Protein AF-L8B121-F1 (afdb_monomer)

Solvent-accessible surface area (backbone atoms only — not comparable to full-atom values): 6024 Å² total; per-residue (Å²): 138,90,80,86,93,71,87,62,60,68,62,49,49,42,61,67,67,67,64,49,82,59,57,73,68,55,53,54,47,48,55,55,52,51,44,41,55,36,22,32,74,59,47,74,57,74,54,57,46,55,53,36,52,53,49,43,62,74,34,70,93,66,68,63,57,56,82,72,38,91,71,53,59,43,63,69,48,38,55,52,49,66,65,44,50,69,54,40,58,70,76,34,52,53,61,79,79,86,124

Mean predicted aligned error: 11.4 Å

Radius of gyration: 19.27 Å; Cα contacts (8 Å, |Δi|>4): 62; chains: 1; bounding box: 38×31×70 Å

Secondary structure (DSSP, 8-state):
--------HHHHHHHHHTS-SS-HHHHHHHHHHHHHHHHHTT--TTHHHHHHHHHHHHHTT-PPPTTTSSS--HHHHHHHHHHHHHHHHHHSPPPPP--

pLDDT: mean 76.59, std 17.67, range [36.75, 97.94]

Organism: NCBI:txid358574

Foldseek 3Di:
DDDDDDPPVVVVCCLCPPQQLDPPVVLLVCLLVVLLVCQQQPHDSVCVLVVLVVVCVVCVPPADPQSRDNHGDSPVSSVSSVVCNVVSCVVRHHDDDPD

Sequence (99 aa):
TSRATGIDVAGMLRTFGIDNPFGRKQETEADYLGLIFSSLAGYDIRESVKVWERMRESYKGQEPPEWMSTHPSSERRIETLKNWIPEIIIKYPPIKKIS

InterPro domains:
  IPR001915 Peptidase M48 [PF01435] (17-84)
  IPR051156 Mitochondrial and Outer Membrane Metalloprotease [PTHR22726] (8-87)

Structure (mmCIF, N/CA/C/O backbone):
data_AF-L8B121-F1
#
_entry.id   AF-L8B121-F1
#
loop_
_atom_site.group_PDB
_atom_site.id
_atom_site.type_symbol
_atom_site.label_atom_id
_atom_site.label_alt_id
_atom_site.label_comp_id
_atom_site.label_asym_id
_atom_site.label_entity_id
_atom_site.label_seq_id
_atom_site.pdbx_PDB_ins_code
_atom_site.Cartn_x
_atom_site.Cartn_y
_atom_site.Cartn_z
_atom_site.occupancy
_atom_site.B_iso_or_equiv
_atom_site.auth_seq_id
_atom_site.auth_comp_id
_atom_site.auth_asym_id
_atom_site.auth_atom_id
_atom_site.pdbx_PDB_model_num
ATOM 1 N N . THR A 1 1 ? -12.445 7.722 52.238 1.00 36.75 1 THR A N 1
ATOM 2 C CA . THR A 1 1 ? -11.529 8.825 51.882 1.00 36.75 1 THR A CA 1
ATOM 3 C C . THR A 1 1 ? -11.581 9.034 50.379 1.00 36.75 1 THR A C 1
ATOM 5 O O . THR A 1 1 ? -11.038 8.236 49.633 1.00 36.75 1 THR A O 1
ATOM 8 N N . SER A 1 2 ? -12.299 10.062 49.924 1.00 52.50 2 SER A N 1
ATOM 9 C CA . SER A 1 2 ? -12.337 10.478 48.515 1.00 52.50 2 SER A CA 1
ATOM 10 C C . SER A 1 2 ? -11.116 11.330 48.183 1.00 52.50 2 SER A C 1
ATOM 12 O O . SER A 1 2 ? -10.845 12.263 48.934 1.00 52.50 2 SER A O 1
ATOM 14 N N . ARG A 1 3 ? -10.452 11.077 47.047 1.00 43.25 3 ARG A N 1
ATOM 15 C CA . ARG A 1 3 ? -9.807 12.113 46.218 1.00 43.25 3 ARG A CA 1
ATOM 16 C C . ARG A 1 3 ? -9.815 11.678 44.750 1.00 43.25 3 ARG A C 1
ATOM 18 O O . ARG A 1 3 ? -9.049 10.810 44.350 1.00 43.25 3 ARG A O 1
ATOM 25 N N . ALA A 1 4 ? -10.707 12.289 43.975 1.00 61.19 4 ALA A N 1
ATOM 26 C CA . ALA A 1 4 ? -10.535 12.460 42.539 1.00 61.19 4 ALA A CA 1
ATOM 27 C C . ALA A 1 4 ? -9.452 13.531 42.271 1.00 61.19 4 ALA A C 1
ATOM 29 O O . ALA A 1 4 ? -9.095 14.265 43.190 1.00 61.19 4 ALA A O 1
ATOM 30 N N . THR A 1 5 ? -9.024 13.626 41.004 1.00 52.16 5 THR A N 1
ATOM 31 C CA . THR A 1 5 ? -8.192 14.672 40.361 1.00 52.16 5 THR A CA 1
ATOM 32 C C . THR A 1 5 ? -6.663 14.527 40.440 1.00 52.16 5 THR A C 1
ATOM 34 O O . THR A 1 5 ? -5.973 15.383 40.988 1.00 52.16 5 THR A O 1
ATOM 37 N N . GLY A 1 6 ? -6.114 13.490 39.806 1.00 47.91 6 GLY A N 1
ATOM 38 C CA . GLY A 1 6 ? -4.724 13.473 39.340 1.00 47.91 6 GLY A CA 1
ATOM 39 C C . GLY A 1 6 ? -4.704 12.962 37.904 1.00 47.91 6 GLY A C 1
ATOM 40 O O . GLY A 1 6 ? -5.341 11.952 37.626 1.00 47.91 6 GLY A O 1
ATOM 41 N N . ILE A 1 7 ? -4.052 13.679 36.986 1.00 56.28 7 IL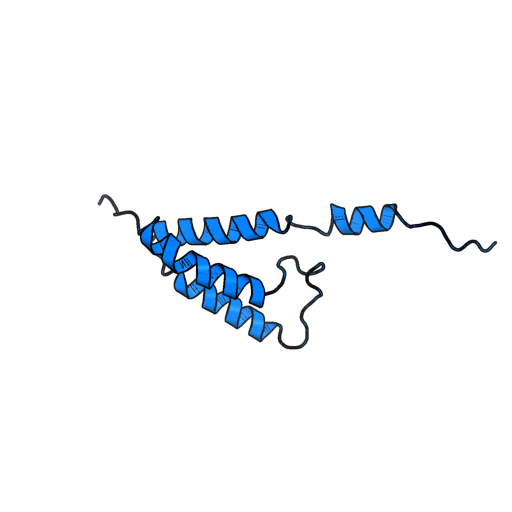E A N 1
ATOM 42 C CA . ILE A 1 7 ? -3.838 13.220 35.605 1.00 56.28 7 ILE A CA 1
ATOM 43 C C . ILE A 1 7 ? -3.237 11.808 35.677 1.00 56.28 7 ILE A C 1
ATOM 45 O O . ILE A 1 7 ? -2.164 11.634 36.255 1.00 56.28 7 ILE A O 1
ATOM 49 N N . ASP A 1 8 ? -3.924 10.804 35.126 1.00 64.50 8 ASP A N 1
ATOM 50 C CA . ASP A 1 8 ? -3.413 9.433 35.054 1.00 64.50 8 ASP A CA 1
ATOM 51 C C . ASP A 1 8 ? -2.371 9.322 33.931 1.00 64.50 8 ASP A C 1
ATOM 53 O O . ASP A 1 8 ? -2.627 8.851 32.821 1.00 64.50 8 ASP A O 1
ATOM 57 N N . VAL A 1 9 ? -1.167 9.814 34.220 1.00 60.41 9 VAL A N 1
ATOM 58 C CA . VAL A 1 9 ? -0.023 9.784 33.299 1.00 60.41 9 VAL A CA 1
ATOM 59 C C . VAL A 1 9 ? 0.394 8.338 32.985 1.00 60.41 9 VAL A C 1
ATOM 61 O O . VAL A 1 9 ? 0.907 8.066 31.901 1.00 60.41 9 VAL A O 1
ATOM 64 N N . ALA A 1 10 ? 0.131 7.391 33.893 1.00 58.12 10 ALA A N 1
ATOM 65 C CA . ALA A 1 10 ? 0.449 5.977 33.709 1.00 58.12 10 ALA A CA 1
ATOM 66 C C . ALA A 1 10 ? -0.504 5.288 32.711 1.00 58.12 10 ALA A C 1
ATOM 68 O O . ALA A 1 10 ? -0.040 4.537 31.850 1.00 58.12 10 ALA A O 1
ATOM 69 N N . GLY A 1 11 ? -1.807 5.586 32.762 1.00 60.53 11 GLY A N 1
ATOM 70 C CA . GLY A 1 11 ? -2.783 5.175 31.744 1.00 60.53 11 GLY A CA 1
ATOM 71 C C . GLY A 1 11 ? -2.513 5.809 30.374 1.00 60.53 11 GLY A C 1
ATOM 72 O O . GLY A 1 11 ? -2.618 5.150 29.336 1.00 60.53 11 GLY A O 1
ATOM 73 N N . MET A 1 12 ? -2.049 7.059 30.361 1.00 59.31 12 MET A N 1
ATOM 74 C CA . MET A 1 12 ? -1.664 7.764 29.136 1.00 59.31 12 MET A CA 1
ATOM 75 C C . MET A 1 12 ? -0.419 7.138 28.472 1.00 59.31 12 MET A C 1
ATOM 77 O O . MET A 1 12 ? -0.410 6.918 27.263 1.00 59.31 12 MET A O 1
ATOM 81 N N . LEU A 1 13 ? 0.602 6.761 29.251 1.00 55.62 13 LEU A N 1
ATOM 82 C CA . LEU A 1 13 ? 1.813 6.088 28.752 1.00 55.62 13 LEU A CA 1
ATOM 83 C C . LEU A 1 13 ? 1.549 4.687 28.170 1.00 55.62 13 LEU A C 1
ATOM 85 O O . LEU A 1 13 ? 2.233 4.296 27.228 1.00 55.62 13 LEU A O 1
ATOM 89 N N . ARG A 1 14 ? 0.553 3.939 28.664 1.00 59.53 14 ARG A N 1
ATOM 90 C CA . ARG A 1 14 ? 0.149 2.651 28.059 1.00 59.53 14 ARG A CA 1
ATOM 91 C C . ARG A 1 14 ? -0.602 2.831 26.741 1.00 59.53 14 ARG A C 1
ATOM 93 O O . ARG A 1 14 ? -0.287 2.140 25.777 1.00 59.53 14 ARG A O 1
ATOM 100 N N . THR A 1 15 ? -1.495 3.819 26.691 1.00 53.00 15 THR A N 1
ATOM 101 C CA . THR A 1 15 ? -2.268 4.174 25.489 1.00 53.00 15 THR A CA 1
ATOM 102 C C . THR A 1 15 ? -1.359 4.606 24.327 1.00 53.00 15 THR A C 1
ATOM 104 O O . THR A 1 15 ? -1.614 4.257 23.182 1.00 53.00 15 THR A O 1
ATOM 107 N N . PHE A 1 16 ? -0.259 5.322 24.598 1.00 55.81 16 PHE A N 1
ATOM 108 C CA . PHE A 1 16 ? 0.721 5.706 23.566 1.00 55.81 16 PHE A CA 1
ATOM 109 C C . PHE A 1 16 ? 1.848 4.680 23.337 1.00 55.81 16 PHE A C 1
ATOM 111 O O . PHE A 1 16 ? 2.486 4.714 22.285 1.00 55.81 16 PHE A O 1
ATOM 118 N N . GLY A 1 17 ? 2.146 3.822 24.319 1.00 52.25 17 GLY A N 1
ATOM 119 C CA . GLY A 1 17 ? 3.380 3.026 24.359 1.00 52.25 17 GLY A CA 1
ATOM 120 C C . GLY A 1 17 ? 3.234 1.514 24.167 1.00 52.25 17 GLY A C 1
ATOM 121 O O . GLY A 1 17 ? 4.242 0.870 23.895 1.00 52.25 17 GL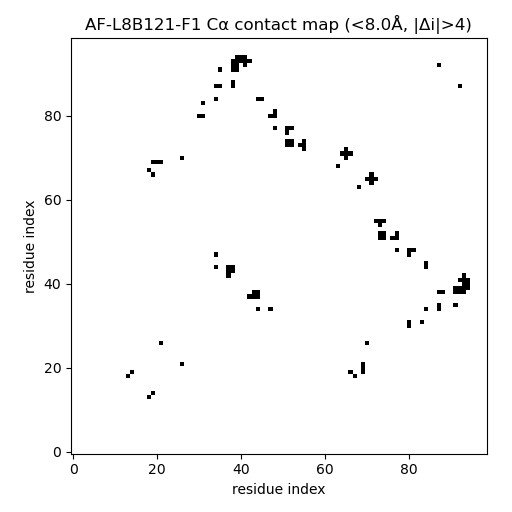Y A O 1
ATOM 122 N N . ILE A 1 18 ? 2.033 0.937 24.315 1.00 53.91 18 ILE A N 1
ATOM 123 C CA . ILE A 1 18 ? 1.807 -0.521 24.199 1.00 53.91 18 ILE A CA 1
ATOM 124 C C . ILE A 1 18 ? 0.715 -0.852 23.168 1.00 53.91 18 ILE A C 1
ATOM 126 O O . ILE A 1 18 ? 0.886 -1.790 22.397 1.00 53.91 18 ILE A O 1
ATOM 130 N N . ASP A 1 19 ? -0.335 -0.034 23.067 1.00 52.91 19 ASP A N 1
ATOM 131 C CA . ASP A 1 19 ? -1.420 -0.188 22.078 1.00 52.91 19 ASP A CA 1
ATOM 132 C C . ASP A 1 19 ? -1.130 0.505 20.726 1.00 52.91 19 ASP A C 1
ATOM 134 O O . ASP A 1 19 ? -2.011 0.637 19.882 1.00 52.91 19 ASP A O 1
ATOM 138 N N . ASN A 1 20 ? 0.108 0.961 20.502 1.00 57.41 20 ASN A N 1
ATOM 139 C CA . ASN A 1 20 ? 0.552 1.655 19.288 1.00 57.41 20 ASN A CA 1
ATOM 140 C C . ASN A 1 20 ? 1.476 0.727 18.469 1.00 57.41 20 ASN A C 1
ATOM 142 O O . ASN A 1 20 ? 2.699 0.835 18.599 1.00 57.41 20 ASN A O 1
ATOM 146 N N . PRO A 1 21 ? 0.935 -0.220 17.674 1.00 57.81 21 PRO A N 1
ATOM 147 C CA . PRO A 1 21 ? 1.705 -1.353 17.159 1.00 57.81 21 PRO A CA 1
ATOM 148 C C . PRO A 1 21 ? 2.766 -0.946 16.128 1.00 57.81 21 PRO A C 1
ATOM 150 O O . PRO A 1 21 ? 3.805 -1.588 16.064 1.00 57.81 21 PRO A O 1
ATOM 153 N N . PHE A 1 22 ? 2.577 0.157 15.403 1.00 58.75 22 PHE A N 1
ATOM 154 C CA . PHE A 1 22 ? 3.607 0.856 14.633 1.00 58.75 22 PHE A CA 1
ATOM 155 C C . PHE A 1 22 ? 3.224 2.340 14.585 1.00 58.75 22 PHE A C 1
ATOM 157 O O . PHE A 1 22 ? 2.044 2.683 14.557 1.00 58.75 22 PHE A O 1
ATOM 164 N N . GLY A 1 23 ? 4.190 3.260 14.596 1.00 66.69 23 GLY A N 1
ATOM 165 C CA . GLY A 1 23 ? 3.863 4.682 14.445 1.00 66.69 23 GLY A CA 1
ATOM 166 C C . GLY A 1 23 ? 3.236 4.952 13.070 1.00 66.69 23 GLY A C 1
ATOM 167 O O . GLY A 1 23 ? 3.673 4.368 12.088 1.00 66.69 23 GLY A O 1
ATOM 168 N N . ARG A 1 24 ? 2.291 5.898 12.946 1.00 69.31 24 ARG A N 1
ATOM 169 C CA . ARG A 1 24 ? 1.645 6.267 11.654 1.00 69.31 24 ARG A CA 1
ATOM 170 C C . ARG A 1 24 ? 2.624 6.472 10.481 1.00 69.31 24 ARG A C 1
ATOM 172 O O . ARG A 1 24 ? 2.301 6.198 9.327 1.00 69.31 24 ARG A O 1
ATOM 179 N N . LYS A 1 25 ? 3.840 6.950 10.775 1.00 73.50 25 LYS A N 1
ATOM 180 C CA . LYS A 1 25 ? 4.928 7.078 9.791 1.00 73.50 25 LYS A CA 1
ATOM 181 C C . LYS A 1 25 ? 5.407 5.727 9.249 1.00 73.50 25 LYS A C 1
ATOM 183 O O . LYS A 1 25 ? 5.627 5.622 8.053 1.00 73.50 25 LYS A O 1
ATOM 188 N N . GLN A 1 26 ? 5.540 4.721 10.109 1.00 79.44 26 GLN A N 1
ATOM 189 C CA . GLN A 1 26 ? 5.972 3.371 9.740 1.00 79.44 26 GLN A CA 1
ATOM 190 C C . GLN A 1 26 ? 4.927 2.672 8.871 1.00 79.44 26 GLN A C 1
ATOM 192 O O . GLN A 1 26 ? 5.292 1.994 7.924 1.00 79.44 26 GLN A O 1
ATOM 197 N N . GLU A 1 27 ? 3.634 2.877 9.133 1.00 77.50 27 GLU A N 1
ATOM 198 C CA . GLU A 1 27 ? 2.580 2.329 8.269 1.00 77.50 27 GLU A CA 1
ATOM 199 C C . GLU A 1 27 ? 2.588 2.968 6.879 1.00 77.50 27 GLU A C 1
ATOM 201 O O . GLU A 1 27 ? 2.517 2.274 5.872 1.00 77.50 27 GLU A O 1
ATOM 206 N N . THR A 1 28 ? 2.745 4.294 6.831 1.00 83.81 28 THR A N 1
ATOM 207 C CA . THR A 1 28 ? 2.870 5.043 5.572 1.00 83.81 28 THR A CA 1
ATOM 208 C C . THR A 1 28 ? 4.095 4.572 4.779 1.00 83.81 28 THR A C 1
ATOM 210 O O . THR A 1 28 ? 4.028 4.388 3.565 1.00 83.81 28 THR A O 1
ATOM 213 N N . GLU A 1 29 ? 5.220 4.352 5.463 1.00 86.06 29 GLU A N 1
ATOM 214 C CA . GLU A 1 29 ? 6.443 3.813 4.867 1.00 86.06 29 GLU A CA 1
ATOM 215 C C . GLU A 1 29 ? 6.255 2.372 4.374 1.00 86.06 29 GLU A C 1
ATOM 217 O O . GLU A 1 29 ? 6.663 2.050 3.257 1.00 86.06 29 GLU A O 1
ATOM 222 N N . ALA A 1 30 ? 5.589 1.523 5.158 1.00 86.94 30 ALA A N 1
ATOM 223 C CA . ALA A 1 30 ? 5.288 0.145 4.788 1.00 86.94 30 ALA A CA 1
ATOM 224 C C . ALA A 1 30 ? 4.388 0.068 3.546 1.00 86.94 30 ALA A C 1
ATOM 226 O O . ALA A 1 30 ? 4.669 -0.727 2.650 1.00 86.94 30 ALA A O 1
ATOM 227 N N . ASP A 1 31 ? 3.365 0.921 3.444 1.00 89.88 31 ASP A N 1
ATOM 228 C CA . ASP A 1 31 ? 2.509 1.011 2.257 1.00 89.88 31 ASP A CA 1
ATOM 229 C C . ASP A 1 31 ? 3.325 1.400 1.013 1.00 89.88 31 ASP A C 1
ATOM 231 O O . ASP A 1 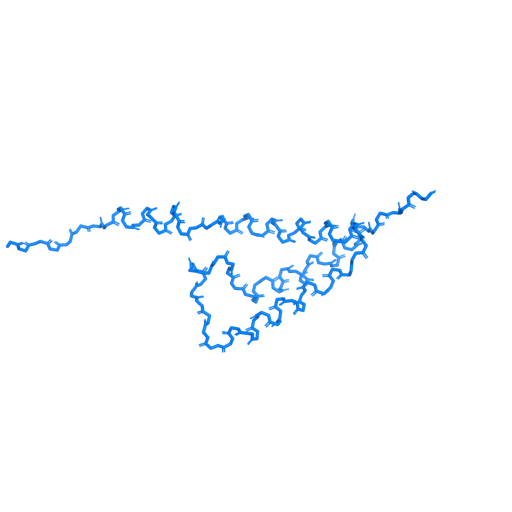31 ? 3.217 0.765 -0.040 1.00 89.88 31 ASP A O 1
ATOM 235 N N . TYR A 1 32 ? 4.186 2.416 1.134 1.00 94.50 32 TYR A N 1
ATOM 236 C CA . TYR A 1 32 ? 5.008 2.902 0.025 1.00 94.50 32 TYR A CA 1
ATOM 237 C C . TYR A 1 32 ? 6.023 1.851 -0.450 1.00 94.50 32 TYR A C 1
ATOM 239 O O . TYR A 1 32 ? 6.084 1.529 -1.640 1.00 94.50 32 TYR A O 1
ATOM 247 N N . LEU A 1 33 ? 6.790 1.266 0.476 1.00 94.75 33 LEU A N 1
ATOM 248 C CA . LEU A 1 33 ? 7.770 0.221 0.163 1.00 94.75 33 LEU A CA 1
ATOM 249 C C . LEU A 1 33 ? 7.093 -1.054 -0.354 1.00 94.75 33 LEU A C 1
ATOM 251 O O . LEU A 1 33 ? 7.584 -1.671 -1.300 1.00 94.75 33 LEU A O 1
ATOM 255 N N . GLY A 1 34 ? 5.939 -1.420 0.208 1.00 93.06 34 GLY A N 1
ATOM 256 C CA . GLY A 1 34 ? 5.137 -2.552 -0.248 1.00 93.06 34 GLY A CA 1
ATOM 257 C C . GLY A 1 34 ? 4.698 -2.410 -1.707 1.00 93.06 34 GLY A C 1
ATOM 258 O O . GLY A 1 34 ? 4.816 -3.370 -2.476 1.00 93.06 34 GLY A O 1
ATOM 259 N N . LEU A 1 35 ? 4.265 -1.213 -2.125 1.00 96.50 35 LEU A N 1
ATOM 260 C CA . LEU A 1 35 ? 3.963 -0.923 -3.532 1.00 96.50 35 LEU A CA 1
ATOM 261 C C . LEU A 1 35 ? 5.207 -1.046 -4.422 1.00 96.50 35 LEU A C 1
ATOM 263 O O . LEU A 1 35 ? 5.129 -1.659 -5.485 1.00 96.50 35 LEU A O 1
ATOM 267 N N . ILE A 1 36 ? 6.357 -0.514 -3.992 1.00 97.19 36 ILE A N 1
ATOM 268 C CA . ILE A 1 36 ? 7.613 -0.618 -4.752 1.00 97.19 36 ILE A CA 1
ATOM 269 C C . ILE A 1 36 ? 7.988 -2.084 -4.973 1.00 97.19 36 ILE A C 1
ATOM 271 O O . ILE A 1 36 ? 8.188 -2.502 -6.113 1.00 97.19 36 ILE A O 1
ATOM 275 N N . PHE A 1 37 ? 8.053 -2.884 -3.908 1.00 96.81 37 PHE A N 1
ATOM 276 C CA . PHE A 1 37 ? 8.451 -4.288 -4.014 1.00 96.81 37 PHE A CA 1
ATOM 277 C C . PHE A 1 37 ? 7.468 -5.104 -4.852 1.00 96.81 37 PHE A C 1
ATOM 279 O O . PHE A 1 37 ? 7.894 -5.926 -5.662 1.00 96.81 37 PHE A O 1
ATOM 286 N N . SER A 1 38 ? 6.168 -4.834 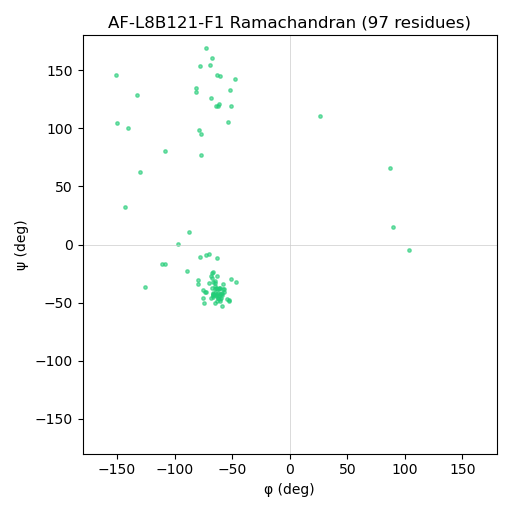-4.719 1.00 95.81 38 SER A N 1
ATOM 287 C CA . SER A 1 38 ? 5.137 -5.485 -5.530 1.00 95.81 38 SER A CA 1
ATOM 288 C C . SER A 1 38 ? 5.294 -5.153 -7.017 1.00 95.81 38 SER A C 1
ATOM 290 O O . SER A 1 38 ? 5.233 -6.054 -7.853 1.00 95.81 38 SER A O 1
ATOM 292 N N . SER A 1 39 ? 5.572 -3.886 -7.346 1.00 96.88 39 SER A N 1
ATOM 293 C CA . SER A 1 39 ? 5.824 -3.438 -8.721 1.00 96.88 39 SER A CA 1
ATOM 294 C C . SER A 1 39 ? 7.071 -4.100 -9.310 1.00 96.88 39 SER A C 1
ATOM 296 O O . SER A 1 39 ? 7.015 -4.693 -10.388 1.00 96.88 39 SER A O 1
ATOM 298 N N . LEU A 1 40 ? 8.183 -4.090 -8.567 1.00 94.06 40 LEU A N 1
ATOM 299 C CA . LEU A 1 40 ? 9.441 -4.724 -8.974 1.00 94.06 40 LEU A CA 1
ATOM 300 C C . LEU A 1 40 ? 9.290 -6.235 -9.193 1.00 94.06 40 LEU A C 1
ATOM 302 O O . LEU A 1 40 ? 9.883 -6.783 -10.123 1.00 94.06 40 LEU A O 1
ATOM 306 N N . ALA A 1 41 ? 8.479 -6.902 -8.368 1.00 93.94 41 ALA A N 1
ATOM 307 C CA . ALA A 1 41 ? 8.165 -8.323 -8.500 1.00 93.94 41 ALA A CA 1
ATOM 308 C C . ALA A 1 41 ? 7.234 -8.644 -9.687 1.00 93.94 41 ALA A C 1
ATOM 310 O O . ALA A 1 41 ? 7.054 -9.817 -10.020 1.00 93.94 41 ALA A O 1
ATOM 311 N N . GLY A 1 42 ? 6.667 -7.628 -10.344 1.00 93.00 42 GLY A N 1
ATOM 312 C CA . GLY A 1 42 ? 5.795 -7.782 -11.508 1.00 93.00 42 GLY A CA 1
ATOM 313 C C . GLY A 1 42 ? 4.309 -7.931 -11.185 1.00 93.00 42 GLY A C 1
ATOM 314 O O . GLY A 1 42 ? 3.549 -8.333 -12.065 1.00 93.00 42 GLY A O 1
ATOM 315 N N . TYR A 1 43 ? 3.881 -7.620 -9.958 1.00 94.94 43 TYR A N 1
ATOM 316 C CA . TYR A 1 43 ? 2.461 -7.569 -9.612 1.00 94.94 43 TYR A CA 1
ATOM 317 C C . TYR A 1 43 ? 1.803 -6.282 -10.113 1.00 94.94 43 TYR A C 1
ATOM 319 O O . TYR A 1 43 ? 2.432 -5.228 -10.217 1.00 94.94 43 TYR A O 1
ATOM 327 N N . ASP A 1 44 ? 0.494 -6.353 -10.356 1.00 95.81 44 ASP A N 1
ATOM 328 C CA . ASP A 1 44 ? -0.311 -5.168 -10.628 1.00 95.81 44 ASP A CA 1
ATOM 329 C C . ASP A 1 44 ? -0.651 -4.432 -9.326 1.00 95.81 44 ASP A C 1
ATOM 331 O O . ASP A 1 44 ? -1.598 -4.770 -8.613 1.00 95.81 44 ASP A O 1
ATOM 335 N N . ILE A 1 45 ? 0.113 -3.384 -9.027 1.00 97.06 45 ILE A N 1
ATOM 336 C CA . ILE A 1 45 ? -0.048 -2.608 -7.793 1.00 97.06 45 ILE A CA 1
ATOM 337 C C . ILE A 1 45 ? -1.329 -1.762 -7.748 1.00 97.06 45 ILE A C 1
ATOM 339 O O . ILE A 1 45 ? -1.665 -1.212 -6.699 1.00 97.06 45 ILE A O 1
ATOM 343 N N . ARG A 1 46 ? -2.086 -1.670 -8.853 1.00 95.56 46 ARG A N 1
ATOM 344 C CA . ARG A 1 46 ? -3.415 -1.031 -8.869 1.00 95.56 46 ARG A CA 1
ATOM 345 C C . ARG A 1 46 ? -4.430 -1.828 -8.052 1.00 95.56 46 ARG A C 1
ATOM 347 O O . ARG A 1 46 ? -5.382 -1.252 -7.527 1.00 95.56 46 ARG A O 1
ATOM 354 N N . GLU A 1 47 ? -4.205 -3.130 -7.888 1.00 94.81 47 GLU A N 1
ATOM 355 C CA . GLU A 1 47 ? -5.054 -3.997 -7.069 1.00 94.81 47 GLU A CA 1
ATOM 356 C C . GLU A 1 47 ? -4.986 -3.647 -5.576 1.00 94.81 47 GLU A C 1
ATOM 358 O O . GLU A 1 47 ? -5.959 -3.882 -4.857 1.00 94.81 47 GLU A O 1
ATOM 363 N N . SER A 1 48 ? -3.904 -3.009 -5.113 1.00 91.88 48 SER A N 1
ATOM 364 C CA . SER A 1 48 ? -3.766 -2.555 -3.724 1.00 91.88 48 SER A CA 1
ATOM 365 C C . SER A 1 48 ? -4.901 -1.613 -3.321 1.00 91.88 48 SER A C 1
ATOM 367 O O . SER A 1 48 ? -5.465 -1.760 -2.242 1.00 91.88 48 SER A O 1
ATOM 369 N N . VAL A 1 49 ? -5.319 -0.700 -4.207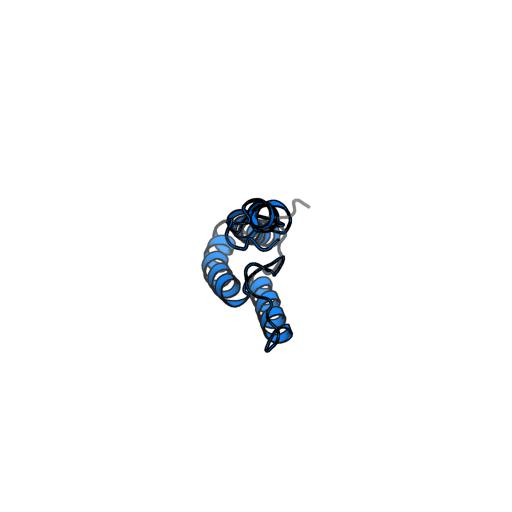 1.00 92.75 49 VAL A N 1
ATOM 370 C CA . VAL A 1 49 ? -6.457 0.205 -3.956 1.00 92.75 49 VAL A CA 1
ATOM 371 C C . VAL A 1 49 ? -7.739 -0.584 -3.691 1.00 92.75 49 VAL A C 1
ATOM 373 O O . VAL A 1 49 ? -8.457 -0.292 -2.736 1.00 92.75 49 VAL A O 1
ATOM 376 N N . LYS A 1 50 ? -7.996 -1.629 -4.484 1.00 90.88 50 LYS A N 1
ATOM 377 C CA . LYS A 1 50 ? -9.205 -2.451 -4.357 1.00 90.88 50 LYS A CA 1
ATOM 378 C C . LYS A 1 50 ? -9.238 -3.236 -3.048 1.00 90.88 50 LYS A C 1
ATOM 380 O O . LYS A 1 50 ? -10.317 -3.470 -2.512 1.00 90.88 50 LYS A O 1
ATOM 385 N N . VAL A 1 51 ? -8.082 -3.651 -2.524 1.00 86.19 51 VAL A N 1
ATOM 386 C CA . VAL A 1 51 ? -7.994 -4.304 -1.204 1.00 86.19 51 VAL A CA 1
ATOM 387 C C . VAL A 1 51 ? -8.512 -3.362 -0.119 1.00 86.19 51 VAL A C 1
ATOM 389 O O . VAL A 1 51 ? -9.378 -3.746 0.667 1.00 86.19 51 VAL A O 1
ATOM 392 N N . TRP A 1 52 ? -8.050 -2.113 -0.122 1.00 84.25 52 TRP A N 1
ATOM 393 C CA . TRP A 1 52 ? -8.475 -1.114 0.857 1.00 84.25 52 TRP A CA 1
ATOM 394 C C . TRP A 1 52 ? -9.924 -0.663 0.660 1.00 84.25 52 TRP A C 1
ATOM 396 O O . TRP A 1 52 ? -10.617 -0.425 1.646 1.00 84.25 52 TRP A O 1
ATOM 406 N N . GLU A 1 53 ? -10.419 -0.618 -0.580 1.00 86.81 53 GLU A N 1
ATOM 407 C CA . GLU A 1 53 ? -11.838 -0.371 -0.868 1.00 86.81 53 GLU A CA 1
ATOM 408 C C . GLU A 1 53 ? -12.738 -1.470 -0.277 1.00 86.81 53 GLU A C 1
ATOM 410 O O . GLU A 1 53 ? -13.706 -1.148 0.412 1.00 86.81 53 GLU A O 1
ATOM 415 N N . ARG A 1 54 ? -12.386 -2.753 -0.452 1.00 85.19 54 ARG A N 1
ATOM 416 C CA . ARG A 1 54 ? -13.116 -3.883 0.162 1.00 85.19 54 ARG A CA 1
ATOM 417 C C . ARG A 1 54 ? -13.030 -3.862 1.683 1.00 85.19 54 ARG A C 1
ATOM 419 O O . ARG A 1 54 ? -13.998 -4.198 2.364 1.00 85.19 54 ARG A O 1
ATOM 426 N N . MET A 1 55 ? -11.879 -3.471 2.228 1.00 78.81 55 MET A N 1
ATOM 427 C CA . MET A 1 55 ? -11.718 -3.373 3.672 1.00 78.81 55 MET A CA 1
ATOM 428 C C . MET A 1 55 ? -12.589 -2.256 4.251 1.00 78.81 55 MET A C 1
ATOM 430 O O . MET A 1 55 ? -13.314 -2.499 5.210 1.00 78.81 55 MET A O 1
ATOM 434 N N . ARG A 1 56 ? -12.627 -1.083 3.607 1.00 79.44 56 ARG A N 1
ATOM 435 C CA . ARG A 1 56 ? -13.577 -0.012 3.941 1.00 79.44 56 ARG A CA 1
ATOM 436 C C . ARG A 1 56 ? -15.014 -0.516 3.944 1.00 79.44 56 ARG A C 1
ATOM 438 O O . ARG A 1 56 ? -15.765 -0.249 4.872 1.00 79.44 56 ARG A O 1
ATOM 445 N N . GLU A 1 57 ? -15.408 -1.239 2.898 1.00 81.50 57 GLU A N 1
ATOM 446 C CA . GLU A 1 57 ? -16.754 -1.809 2.792 1.00 81.50 57 GLU A CA 1
ATOM 447 C C . GLU A 1 57 ? -17.066 -2.794 3.916 1.00 81.50 57 GLU A C 1
ATOM 449 O O . GLU A 1 57 ? -18.177 -2.771 4.439 1.00 81.50 57 GLU A O 1
ATOM 454 N N . SER A 1 58 ? -16.081 -3.594 4.325 1.00 75.25 58 SER A N 1
ATOM 455 C CA . SER A 1 58 ? -16.216 -4.574 5.407 1.00 75.25 58 SER A CA 1
ATOM 456 C C . SER A 1 58 ? -16.417 -3.923 6.779 1.00 75.25 58 SER A C 1
ATOM 458 O O . SER A 1 58 ? -17.075 -4.506 7.635 1.00 75.25 58 SER A O 1
ATOM 460 N N . TYR A 1 59 ? -15.894 -2.709 6.981 1.00 70.44 59 TYR A N 1
ATOM 461 C CA . TYR A 1 59 ? -16.033 -1.961 8.234 1.00 70.44 59 TYR A C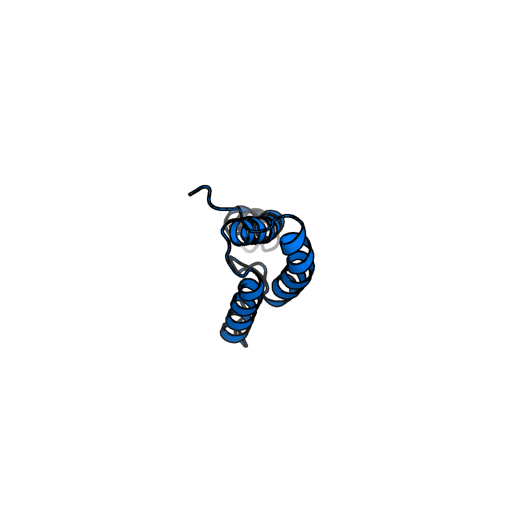A 1
ATOM 462 C C . TYR A 1 59 ? -17.173 -0.928 8.233 1.00 70.44 59 TYR A C 1
ATOM 464 O O . TYR A 1 59 ? -17.385 -0.268 9.254 1.00 70.44 59 TYR A O 1
ATOM 472 N N . LYS A 1 60 ? -17.948 -0.787 7.142 1.00 67.69 60 LYS A N 1
ATOM 473 C CA . LYS A 1 60 ? -19.070 0.171 7.055 1.00 67.69 60 LYS A CA 1
ATOM 474 C C . LYS A 1 60 ? -20.054 -0.016 8.223 1.00 67.69 60 LYS A C 1
ATOM 476 O O . LYS A 1 60 ? -20.860 -0.941 8.225 1.00 67.69 60 LYS A O 1
ATOM 481 N N . GLY A 1 61 ? -20.005 0.907 9.189 1.00 60.75 61 GLY A N 1
ATOM 482 C CA . GLY A 1 61 ? -20.879 0.956 10.369 1.00 60.75 61 GLY A CA 1
ATOM 483 C C . GLY A 1 61 ? -20.253 0.494 11.695 1.00 60.75 61 GLY A C 1
ATOM 484 O O . GLY A 1 61 ? -20.912 0.627 12.723 1.00 60.75 61 GLY A O 1
ATOM 485 N N . GLN A 1 62 ? -19.012 -0.015 11.700 1.00 64.25 62 GLN A N 1
ATOM 486 C CA . GLN A 1 62 ? -18.293 -0.476 12.904 1.00 64.25 62 GLN A CA 1
ATOM 487 C C . GLN A 1 62 ? -16.781 -0.163 12.860 1.00 64.25 62 GLN A C 1
ATOM 489 O O . GLN A 1 62 ? -15.977 -0.939 13.374 1.00 64.25 62 GLN A O 1
ATOM 494 N N . GLU A 1 63 ? -16.363 0.942 12.235 1.00 60.53 63 GLU A N 1
ATOM 495 C CA . GLU A 1 63 ? -14.945 1.332 12.237 1.00 60.53 63 GLU A CA 1
ATOM 496 C C . GLU A 1 63 ? -14.485 1.644 13.676 1.00 60.53 63 GLU A C 1
ATOM 498 O O . GLU A 1 63 ? -15.032 2.557 14.308 1.00 60.53 63 GLU A O 1
ATOM 503 N N . PRO A 1 64 ? -13.491 0.914 14.226 1.00 57.09 64 PRO A N 1
ATOM 504 C CA . PRO A 1 64 ? -12.851 1.325 15.466 1.00 57.09 64 PRO A CA 1
ATOM 505 C C . PRO A 1 64 ? -12.218 2.707 15.245 1.00 57.09 64 PRO A C 1
ATOM 507 O O . PRO A 1 64 ? -11.704 2.961 14.150 1.00 57.09 64 PRO A O 1
ATOM 510 N N . PRO A 1 65 ? -12.204 3.599 16.252 1.00 56.06 65 PRO A N 1
ATOM 511 C CA . PRO A 1 65 ? -11.497 4.872 16.148 1.00 56.06 65 PRO A CA 1
ATOM 512 C C . PRO A 1 65 ? -10.076 4.673 15.594 1.00 56.06 65 PRO A C 1
ATOM 514 O O . PRO A 1 65 ? -9.421 3.697 15.953 1.00 56.06 65 PRO A O 1
ATOM 517 N N . GLU A 1 66 ? -9.576 5.583 14.748 1.00 54.25 66 GLU A N 1
ATOM 518 C CA . GLU A 1 66 ? -8.263 5.439 14.080 1.00 54.25 66 GLU A CA 1
ATOM 519 C C . GLU A 1 66 ? -7.110 5.116 15.049 1.00 54.25 66 GLU A C 1
ATOM 521 O O . GLU A 1 66 ? -6.165 4.430 14.687 1.00 54.25 66 GLU A O 1
ATOM 526 N N . TRP A 1 67 ? -7.191 5.571 16.299 1.00 49.97 67 TRP A N 1
ATOM 527 C CA . TRP A 1 67 ? -6.185 5.306 17.331 1.00 49.97 67 TRP A CA 1
ATOM 528 C C . TRP A 1 67 ? -6.260 3.899 17.958 1.00 49.97 67 TRP A C 1
ATOM 530 O O . TRP A 1 67 ? -5.356 3.529 18.695 1.00 49.97 67 TRP A O 1
ATOM 540 N N . MET A 1 68 ? -7.326 3.137 17.696 1.00 45.88 68 MET A N 1
ATOM 541 C CA . MET A 1 68 ? -7.598 1.799 18.244 1.00 45.88 68 MET A CA 1
ATOM 542 C C . MET A 1 68 ? -7.429 0.684 17.198 1.00 45.88 68 MET A C 1
ATOM 544 O O . MET A 1 68 ? -7.319 -0.490 17.547 1.00 45.88 68 MET A O 1
ATOM 548 N N . SER A 1 69 ? -7.409 1.026 15.908 1.00 55.53 69 SER A N 1
ATOM 549 C CA . SER A 1 69 ? -7.136 0.055 14.849 1.00 55.53 69 SER A CA 1
ATOM 550 C C . SER A 1 69 ? -5.632 -0.164 14.724 1.00 55.53 69 SER A C 1
ATOM 552 O O . SER A 1 69 ? -4.881 0.794 14.568 1.00 55.53 69 SER A O 1
ATOM 554 N N . THR A 1 70 ? -5.186 -1.424 14.691 1.00 54.66 70 THR A N 1
ATOM 555 C CA . THR A 1 70 ? -3.782 -1.749 14.376 1.00 54.66 70 THR A CA 1
ATOM 556 C C . THR A 1 70 ? -3.387 -1.333 12.952 1.00 54.66 70 THR A C 1
ATOM 558 O O . THR A 1 70 ? -2.200 -1.328 12.651 1.00 54.66 70 THR A O 1
ATOM 561 N N . HIS A 1 71 ? -4.377 -0.975 12.115 1.00 56.62 71 HIS A N 1
ATOM 562 C CA . HIS A 1 71 ? -4.238 -0.299 10.825 1.00 56.62 71 HIS A CA 1
ATOM 563 C C . HIS A 1 71 ? -5.354 0.757 10.622 1.00 56.62 71 HIS A C 1
ATOM 565 O O . HIS A 1 71 ? -6.475 0.389 10.269 1.00 56.62 71 HIS A O 1
ATOM 571 N N . PRO A 1 72 ? -5.099 2.062 10.832 1.00 63.03 72 PRO A N 1
ATOM 572 C CA . PRO A 1 72 ? -6.093 3.128 10.720 1.00 63.03 72 PRO A CA 1
ATOM 573 C C . PRO A 1 72 ? -6.573 3.399 9.286 1.00 63.03 72 PRO A C 1
ATOM 575 O O . PRO A 1 72 ? -5.857 3.135 8.320 1.00 63.03 72 PRO A O 1
ATOM 578 N N . SER A 1 73 ? -7.795 3.945 9.213 1.00 61.12 73 SER A N 1
ATOM 579 C CA . SER A 1 73 ? -8.525 4.587 8.101 1.00 61.12 73 SER A CA 1
ATOM 580 C C . SER A 1 73 ? -8.172 4.187 6.666 1.00 61.12 73 SER A C 1
ATOM 582 O O . SER A 1 73 ? -7.148 4.549 6.081 1.00 61.12 73 SER A O 1
ATOM 584 N N . SER A 1 74 ? -9.127 3.493 6.053 1.00 65.81 74 SER A N 1
ATOM 585 C CA . SER A 1 74 ? -9.089 3.048 4.664 1.00 65.81 74 SER A CA 1
ATOM 586 C C . SER A 1 74 ? -9.092 4.203 3.649 1.00 65.81 74 SER A C 1
ATOM 588 O O . SER A 1 74 ? -8.449 4.088 2.610 1.00 65.81 74 SER A O 1
ATOM 590 N N . GLU A 1 75 ? -9.752 5.332 3.927 1.00 79.75 75 GLU A N 1
ATOM 591 C CA . GLU A 1 75 ? -9.969 6.399 2.937 1.00 79.75 75 GLU A CA 1
ATOM 592 C C . GLU A 1 75 ? -8.707 7.220 2.653 1.00 79.75 75 GLU A C 1
ATOM 594 O O . GLU A 1 75 ? -8.281 7.328 1.500 1.00 79.75 75 GLU A O 1
ATOM 599 N N . ARG A 1 76 ? -8.035 7.702 3.707 1.00 80.75 76 ARG A N 1
ATOM 600 C CA . ARG A 1 76 ? -6.756 8.420 3.584 1.00 80.75 76 ARG A CA 1
ATOM 601 C C . ARG A 1 76 ? -5.704 7.557 2.887 1.00 80.75 76 ARG A C 1
ATOM 603 O O . ARG A 1 76 ? -4.915 8.055 2.077 1.00 80.75 76 ARG A O 1
ATOM 610 N N . ARG A 1 77 ? -5.698 6.257 3.190 1.00 85.62 77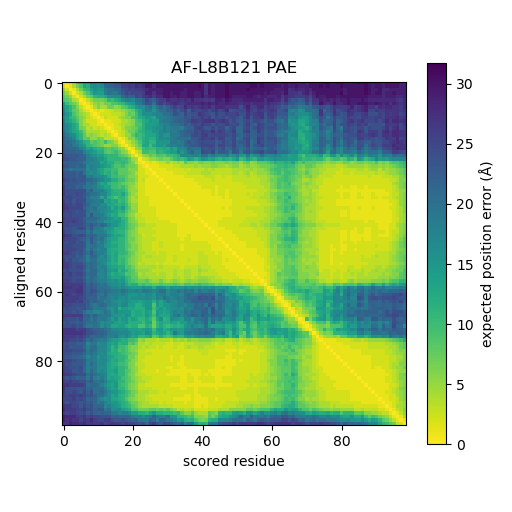 ARG A N 1
ATOM 611 C CA . ARG A 1 77 ? -4.785 5.295 2.574 1.00 85.62 77 ARG A CA 1
ATOM 612 C C . ARG A 1 77 ? -5.115 5.094 1.097 1.00 85.62 77 ARG A C 1
ATOM 614 O O . ARG A 1 77 ? -4.212 5.195 0.275 1.00 85.62 77 ARG A O 1
ATOM 621 N N . ILE A 1 78 ? -6.386 4.917 0.732 1.00 89.81 78 ILE A N 1
ATOM 622 C CA . ILE A 1 78 ? -6.819 4.817 -0.673 1.00 89.81 78 ILE A CA 1
ATOM 623 C C . ILE A 1 78 ? -6.355 6.032 -1.487 1.00 89.81 78 ILE A C 1
ATOM 625 O O . ILE A 1 78 ? -5.796 5.855 -2.570 1.00 89.81 78 ILE A O 1
ATOM 629 N N . GLU A 1 79 ? -6.548 7.251 -0.980 1.00 92.25 79 GLU A N 1
ATOM 630 C CA . GLU A 1 79 ? -6.073 8.474 -1.645 1.00 92.25 79 GLU A CA 1
ATOM 631 C C . GLU A 1 79 ? -4.552 8.478 -1.822 1.00 92.25 79 GLU A C 1
ATOM 633 O O . GLU A 1 79 ? -4.039 8.769 -2.902 1.00 92.25 79 GLU A O 1
ATOM 638 N N . THR A 1 80 ? -3.828 8.120 -0.762 1.00 92.38 80 THR A N 1
ATOM 639 C CA . THR A 1 80 ? -2.363 8.092 -0.762 1.00 92.38 80 THR A CA 1
ATOM 640 C C . THR A 1 80 ? -1.830 7.086 -1.784 1.0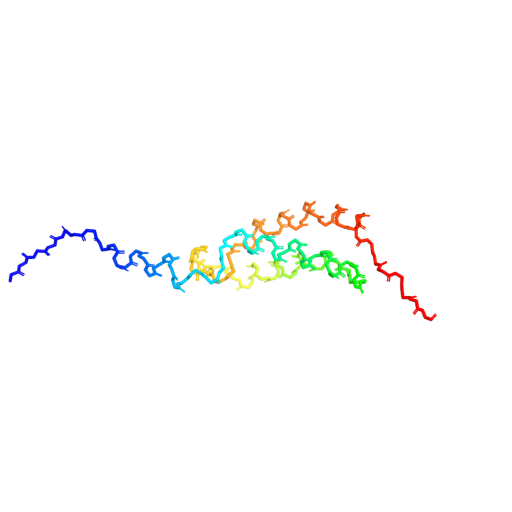0 92.38 80 THR A C 1
ATOM 642 O O . THR A 1 80 ? -0.978 7.433 -2.603 1.00 92.38 80 THR A O 1
ATOM 645 N N . LEU A 1 81 ? -2.394 5.875 -1.822 1.00 94.00 81 LEU A N 1
ATOM 646 C CA . LEU A 1 81 ? -2.036 4.855 -2.807 1.00 94.00 81 LEU A CA 1
ATOM 647 C C . LEU A 1 81 ? -2.333 5.329 -4.236 1.00 94.00 81 LEU A C 1
ATOM 649 O O . LEU A 1 81 ? -1.481 5.185 -5.111 1.00 94.00 81 LEU A O 1
ATOM 653 N N . LYS A 1 82 ? -3.502 5.943 -4.478 1.00 95.50 82 LYS A N 1
ATOM 654 C CA . LYS A 1 82 ? -3.866 6.499 -5.796 1.00 95.50 82 LYS A CA 1
ATOM 655 C C . LYS A 1 82 ? -2.861 7.547 -6.283 1.00 95.50 82 LYS A C 1
ATOM 657 O O . LYS A 1 82 ? -2.591 7.596 -7.481 1.00 95.50 82 LYS A O 1
ATOM 662 N N . ASN A 1 83 ? -2.281 8.330 -5.374 1.00 96.75 83 ASN A N 1
ATOM 663 C CA . ASN A 1 83 ? -1.264 9.327 -5.708 1.00 96.75 83 ASN A CA 1
ATOM 664 C C . ASN A 1 83 ? 0.110 8.705 -6.005 1.00 96.75 83 ASN A C 1
ATOM 666 O O . ASN A 1 83 ? 0.790 9.152 -6.925 1.00 96.75 83 ASN A O 1
ATOM 670 N N . TRP A 1 84 ? 0.523 7.676 -5.262 1.00 97.75 84 TRP A N 1
ATOM 671 C CA . TRP A 1 84 ? 1.844 7.058 -5.433 1.00 97.75 84 TRP A CA 1
ATOM 672 C C . TRP A 1 84 ? 1.934 6.083 -6.602 1.00 97.75 84 TRP A C 1
ATOM 674 O O . TRP A 1 84 ? 2.982 5.985 -7.235 1.00 97.75 84 TRP A O 1
ATOM 684 N N . ILE A 1 85 ? 0.859 5.350 -6.902 1.00 97.56 85 ILE A N 1
ATOM 685 C CA . ILE A 1 85 ? 0.871 4.289 -7.921 1.00 97.56 85 ILE A CA 1
ATOM 686 C C . ILE A 1 85 ? 1.412 4.768 -9.283 1.00 97.56 85 ILE A C 1
ATOM 688 O O . ILE A 1 85 ? 2.292 4.088 -9.817 1.00 97.56 85 ILE A O 1
ATOM 692 N N . PRO A 1 86 ? 0.970 5.911 -9.853 1.00 97.62 86 PRO A N 1
ATOM 693 C CA . PRO A 1 86 ? 1.496 6.391 -11.131 1.00 97.62 86 PRO A CA 1
ATOM 694 C C . PRO A 1 86 ? 3.008 6.637 -11.097 1.00 97.62 86 PRO A C 1
ATOM 696 O O . PRO A 1 86 ? 3.719 6.265 -12.028 1.00 97.62 86 PRO A O 1
ATOM 699 N N . GLU A 1 87 ? 3.507 7.224 -10.009 1.00 97.56 87 GLU A N 1
ATOM 700 C CA . GLU A 1 87 ? 4.931 7.491 -9.817 1.00 97.56 87 GLU A CA 1
ATOM 701 C C . GLU A 1 87 ? 5.735 6.190 -9.686 1.00 97.56 87 GLU A C 1
ATOM 703 O O . GLU A 1 87 ? 6.778 6.036 -10.325 1.00 97.56 87 GLU A O 1
ATOM 708 N N . ILE A 1 88 ? 5.242 5.235 -8.893 1.00 97.94 88 ILE A N 1
ATOM 709 C CA . ILE A 1 88 ? 5.932 3.970 -8.623 1.00 97.94 88 ILE A CA 1
ATOM 710 C C . ILE A 1 88 ? 6.026 3.109 -9.881 1.00 97.94 88 ILE A C 1
ATOM 712 O O . ILE A 1 88 ? 7.097 2.568 -10.146 1.00 97.94 88 ILE A O 1
ATOM 716 N N . ILE A 1 89 ? 4.961 3.025 -10.686 1.00 96.19 89 ILE A N 1
ATOM 717 C CA . ILE A 1 89 ? 4.977 2.277 -11.956 1.00 96.19 89 ILE A CA 1
ATOM 718 C C . ILE A 1 89 ? 6.091 2.789 -12.880 1.00 96.19 89 ILE A C 1
ATOM 720 O O . ILE A 1 89 ? 6.747 1.999 -13.556 1.00 96.19 89 ILE A O 1
ATOM 724 N N . ILE A 1 90 ? 6.318 4.106 -12.899 1.00 96.44 90 ILE A N 1
ATOM 725 C CA . ILE A 1 90 ? 7.347 4.734 -13.735 1.00 96.44 90 ILE A CA 1
ATOM 726 C C . ILE A 1 90 ? 8.747 4.507 -13.150 1.00 96.44 90 ILE A C 1
ATOM 728 O O . ILE A 1 90 ? 9.673 4.172 -13.887 1.00 96.44 90 ILE A O 1
ATOM 732 N N . LYS A 1 91 ? 8.922 4.705 -11.837 1.00 97.06 91 LYS A N 1
ATOM 733 C CA . LYS A 1 91 ? 10.242 4.662 -11.184 1.00 97.06 91 LYS A CA 1
ATOM 734 C C . LYS A 1 91 ? 10.749 3.248 -10.898 1.00 97.06 91 LYS A C 1
ATOM 736 O O . LYS A 1 91 ? 11.958 3.030 -10.907 1.00 97.06 91 LYS A O 1
ATOM 741 N N . TYR A 1 92 ? 9.848 2.303 -10.646 1.00 96.44 92 TYR A N 1
ATOM 742 C CA . TYR A 1 92 ? 10.159 0.944 -10.200 1.00 96.44 92 TYR A CA 1
ATOM 743 C C . TYR A 1 92 ? 9.437 -0.101 -11.068 1.00 96.44 92 TYR A C 1
ATOM 745 O O . TYR A 1 92 ? 8.588 -0.845 -10.566 1.00 96.44 92 TYR A O 1
ATOM 753 N N . PRO A 1 93 ? 9.732 -0.162 -12.380 1.00 95.69 93 PRO A N 1
ATOM 754 C CA . PRO A 1 93 ? 9.106 -1.129 -13.273 1.00 95.69 93 PRO A CA 1
ATOM 755 C C . PRO A 1 93 ? 9.537 -2.570 -12.938 1.00 95.69 93 PRO A C 1
ATOM 757 O O . PRO A 1 93 ? 10.592 -2.765 -12.326 1.00 95.69 93 PRO A O 1
ATOM 760 N N . PRO A 1 94 ? 8.775 -3.590 -13.378 1.00 95.88 94 PRO A N 1
ATOM 761 C CA . PR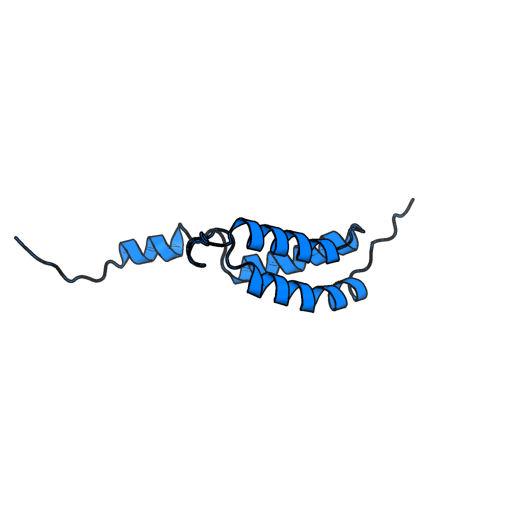O A 1 94 ? 9.098 -4.990 -13.124 1.00 95.88 94 PRO A CA 1
ATOM 762 C C . PRO A 1 94 ? 10.532 -5.352 -13.516 1.00 95.88 94 PRO A C 1
ATOM 764 O O . PRO A 1 94 ? 10.991 -5.044 -14.622 1.00 95.88 94 PRO A O 1
ATOM 767 N N . ILE A 1 95 ? 11.234 -6.045 -12.620 1.00 91.56 95 ILE A N 1
ATOM 768 C CA . ILE A 1 95 ? 12.600 -6.498 -12.877 1.00 91.56 95 ILE A CA 1
ATOM 769 C C . ILE A 1 95 ? 12.549 -7.579 -13.956 1.00 91.56 95 ILE A C 1
ATOM 771 O O . ILE A 1 95 ? 11.836 -8.579 -13.837 1.00 91.56 95 ILE A O 1
ATOM 775 N N . LYS A 1 96 ? 13.330 -7.395 -15.025 1.00 84.75 96 LYS A N 1
ATOM 776 C CA . LYS A 1 96 ? 13.487 -8.422 -16.057 1.00 84.75 96 LYS A CA 1
ATOM 777 C C . LYS A 1 96 ? 14.096 -9.667 -15.419 1.00 84.75 96 LYS A C 1
ATOM 779 O O . LYS A 1 96 ? 15.202 -9.609 -14.884 1.00 84.75 96 LYS A O 1
ATOM 784 N N . LYS A 1 97 ? 13.387 -10.793 -15.499 1.00 76.12 97 LYS A N 1
ATOM 785 C CA . LYS A 1 97 ? 13.954 -12.089 -15.121 1.00 76.12 97 LYS A CA 1
ATOM 786 C C . LYS A 1 97 ? 15.123 -12.372 -16.059 1.00 76.12 97 LYS A C 1
ATOM 788 O O . LYS A 1 97 ? 14.934 -12.423 -17.271 1.00 76.12 97 LYS A O 1
ATOM 793 N N . ILE A 1 98 ? 16.317 -12.514 -15.496 1.00 70.44 98 ILE A N 1
ATOM 794 C CA . ILE A 1 98 ? 17.456 -13.071 -16.218 1.00 70.44 98 ILE A CA 1
ATOM 795 C C . ILE A 1 98 ? 17.197 -14.578 -16.222 1.00 70.44 98 ILE A C 1
ATOM 797 O O . ILE A 1 98 ? 17.391 -15.237 -15.202 1.00 70.44 98 ILE A O 1
ATOM 801 N N . SER A 1 99 ? 16.595 -15.069 -17.305 1.00 62.22 99 SER A N 1
ATOM 802 C CA . SER A 1 99 ? 16.482 -16.502 -17.592 1.00 62.22 99 SER A CA 1
ATOM 803 C C . SER A 1 99 ? 17.815 -17.044 -18.074 1.00 62.22 99 SER A C 1
ATOM 805 O O . SER A 1 99 ? 18.394 -16.358 -18.950 1.00 62.22 99 SER A O 1
#